Protein AF-A0A936EFZ5-F1 (afdb_monomer)

Nearest PDB structures (foldseek):
  6g26-assembly1_F  TM=8.866E-01  e=1.825E-02  Burkholderia pseudomallei K96243
  2g7j-assembly1_A  TM=8.664E-01  e=9.260E-01  Salmonella enterica subsp. enterica serovar Typhimurium str. LT2
  3hty-assembly4_D  TM=7.246E-01  e=2.593E+00  Bacteroides thetaiotaomicron VPI-5482
  1i2h-assembly1_A  TM=2.546E-01  e=7.263E+00  Rattus norvegicus

Sequence (157 aa):
MRLPRDIDGTEAVGVLQRLGFECLRQSGSHVILRREGTTVVVPMRRPIKPGTLRGLIDQAASLWRNSNGRADQAVPGLRSVDVQARVTTFRDKMTATNVIAQIKAMTARERRKVFHYVTTEAARHDDELDRKALAEARRDPRPPVCWEDAKARLGLK

Foldseek 3Di:
DDDDQFDFLVNLVVVVVVLVWDFDDDDPQWTWTDDPHQIDIGGGDTPDGVVNVVVRVVSSVVVVVVCVPPPPDDPPDDDDDCPVVVVVVVVVCPDPVNVVVVLVVDDPVVNVVVVVVVVVVVVVVVVVVVVVVVVVVVVDPDDDDDPVVVCVVVVHD

Radius of gyration: 23.77 Å; Cα contacts (8 Å, |Δi|>4): 97; chains: 1; bounding box: 41×42×73 Å

Solvent-accessible surface area (backbone atoms only — not comparable to full-atom values): 9462 Å² total; per-residue (Å²): 136,91,70,75,62,79,48,31,24,68,54,54,49,54,52,42,42,76,73,61,30,44,78,76,50,71,60,87,58,31,38,36,29,38,40,98,91,47,74,49,78,44,53,60,41,80,54,39,54,52,73,58,52,49,51,54,50,53,58,58,48,49,54,64,69,74,46,83,82,61,93,79,72,75,78,88,81,78,72,93,78,60,57,75,72,49,60,49,55,63,60,55,66,67,31,71,66,50,52,50,52,50,52,67,72,43,55,76,70,57,38,50,51,53,52,51,49,53,56,52,51,51,53,52,49,51,54,49,51,53,51,50,51,51,58,48,59,72,65,51,86,69,76,88,73,57,67,70,61,52,29,63,76,70,71,55,130

Secondary structure (DSSP, 8-state):
----S---HHHHHHHHHHTT-EEEEEETTEEEEEETTEEEEEE--SSPPHHHHHHHHHHHHHHHHHTTT-TT-PPTT--TTSHHHHHHHHHHTT-HHHHHHHHHHS-HHHHHHHHHHHHHHHHHHHHHHHHHHHHHHTT--SPPPPHHHHHHHHT--

Mean predicted aligned error: 17.76 Å

Structure (mmCIF, N/CA/C/O backbone):
data_AF-A0A936EFZ5-F1
#
_entry.id   AF-A0A936EFZ5-F1
#
loop_
_atom_site.group_PDB
_atom_site.id
_atom_site.type_symbol
_atom_site.label_atom_id
_atom_site.label_alt_id
_atom_site.lab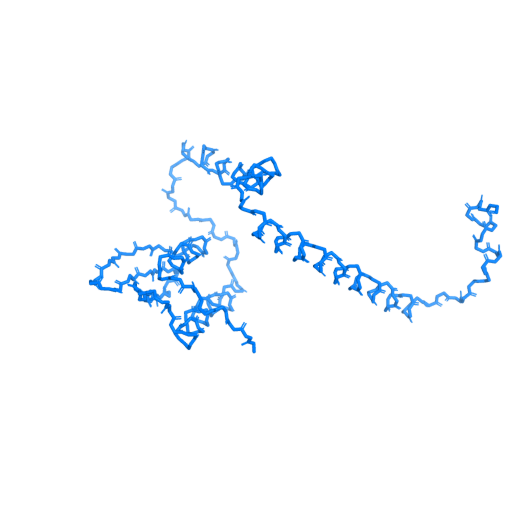el_comp_id
_atom_site.label_asym_id
_atom_site.label_entity_id
_atom_site.label_seq_id
_atom_site.pdbx_PDB_ins_code
_atom_site.Cartn_x
_atom_site.Cartn_y
_atom_site.Cartn_z
_atom_site.occupancy
_atom_site.B_iso_or_equiv
_atom_site.auth_seq_id
_atom_site.auth_comp_id
_atom_site.auth_asym_id
_atom_site.auth_atom_id
_atom_site.pdbx_PDB_model_num
ATOM 1 N N . MET A 1 1 ? 12.918 6.503 0.457 1.00 53.56 1 MET A N 1
ATOM 2 C CA . MET A 1 1 ? 11.490 6.240 0.158 1.00 53.56 1 MET A CA 1
ATOM 3 C C . MET A 1 1 ? 10.654 7.353 0.784 1.00 53.56 1 MET A C 1
ATOM 5 O O . MET A 1 1 ? 10.824 7.612 1.970 1.00 53.56 1 MET A O 1
ATOM 9 N N . ARG A 1 2 ? 9.837 8.074 0.008 1.00 66.31 2 ARG A N 1
ATOM 10 C CA . ARG A 1 2 ? 9.026 9.199 0.510 1.00 66.31 2 ARG A CA 1
ATOM 11 C C . ARG A 1 2 ? 7.698 8.645 1.035 1.00 66.31 2 ARG A C 1
ATOM 13 O O . ARG A 1 2 ? 6.952 8.063 0.261 1.00 66.31 2 ARG A O 1
ATOM 20 N N . LEU A 1 3 ? 7.444 8.770 2.338 1.00 76.88 3 LEU A N 1
ATOM 21 C CA . LEU A 1 3 ? 6.203 8.297 2.961 1.00 76.88 3 LEU A CA 1
ATOM 22 C C . LEU A 1 3 ? 5.099 9.367 2.888 1.00 76.88 3 LEU A C 1
ATOM 24 O O . LEU A 1 3 ? 5.424 10.559 2.975 1.00 76.88 3 LEU A O 1
ATOM 28 N N . PRO A 1 4 ? 3.822 8.960 2.761 1.00 78.56 4 PRO A N 1
ATOM 29 C CA . PRO A 1 4 ? 2.687 9.867 2.905 1.00 78.56 4 PRO A CA 1
ATOM 30 C C . PRO A 1 4 ? 2.691 10.496 4.308 1.00 78.56 4 PRO A C 1
ATOM 32 O O . PRO A 1 4 ? 3.110 9.871 5.286 1.00 78.56 4 PRO A O 1
ATOM 35 N N . ARG A 1 5 ? 2.319 11.778 4.388 1.00 76.12 5 ARG A N 1
ATOM 36 C CA . ARG A 1 5 ? 2.417 12.603 5.616 1.00 76.12 5 ARG A CA 1
ATOM 37 C C . ARG A 1 5 ? 1.055 12.951 6.209 1.00 76.12 5 ARG A C 1
ATOM 39 O O . ARG A 1 5 ? 0.991 13.620 7.231 1.00 76.12 5 ARG A O 1
ATOM 46 N N . ASP A 1 6 ? 0.009 12.520 5.534 1.00 80.56 6 ASP A N 1
ATOM 47 C CA . ASP A 1 6 ? -1.403 12.800 5.746 1.00 80.56 6 ASP A CA 1
ATOM 48 C C . ASP A 1 6 ? -2.156 11.582 6.296 1.00 80.56 6 ASP A C 1
ATOM 50 O O . ASP A 1 6 ? -3.373 11.617 6.383 1.00 80.56 6 ASP A O 1
ATOM 54 N N . ILE A 1 7 ? -1.435 10.528 6.698 1.00 82.75 7 ILE A N 1
ATOM 55 C CA . ILE A 1 7 ? -2.043 9.317 7.249 1.00 82.75 7 ILE A CA 1
ATOM 56 C C . ILE A 1 7 ? -2.463 9.531 8.698 1.00 82.75 7 ILE A C 1
ATOM 58 O O . ILE A 1 7 ? -1.646 9.868 9.569 1.00 82.75 7 ILE A O 1
ATOM 62 N N . ASP A 1 8 ? -3.726 9.231 8.957 1.00 86.31 8 ASP A N 1
ATOM 63 C CA . ASP A 1 8 ? -4.319 9.265 10.284 1.00 86.31 8 ASP A CA 1
ATOM 64 C C . ASP A 1 8 ? -4.172 7.928 11.019 1.00 86.31 8 ASP A C 1
ATOM 66 O O . ASP A 1 8 ? -4.093 6.854 10.420 1.00 86.31 8 ASP A O 1
ATOM 70 N N . GLY A 1 9 ? -4.207 7.961 12.355 1.00 80.12 9 GLY A N 1
ATOM 71 C CA . GLY A 1 9 ? -4.185 6.733 13.159 1.00 80.12 9 GLY A CA 1
ATOM 72 C C . GLY A 1 9 ? -5.318 5.757 12.849 1.00 80.12 9 GLY A C 1
ATOM 73 O O . GLY A 1 9 ? -5.089 4.550 12.807 1.00 80.12 9 GLY A O 1
ATOM 74 N N . THR A 1 10 ? -6.515 6.262 12.556 1.00 82.81 10 THR A N 1
ATOM 75 C CA . THR A 1 10 ? -7.656 5.427 12.162 1.00 82.81 10 THR A CA 1
ATOM 76 C C . THR A 1 10 ? -7.453 4.765 10.801 1.00 82.81 10 THR A C 1
ATOM 78 O O . THR A 1 10 ? -7.800 3.596 10.635 1.00 82.81 10 THR A O 1
ATOM 81 N N . GLU A 1 11 ? -6.830 5.462 9.850 1.00 84.81 11 GLU A N 1
ATOM 82 C CA . GLU A 1 11 ? -6.472 4.887 8.551 1.00 84.81 11 GLU A CA 1
ATOM 83 C C . GLU A 1 11 ? -5.396 3.811 8.702 1.00 84.81 11 GLU A C 1
ATOM 85 O O . GLU A 1 11 ? -5.533 2.719 8.150 1.00 84.81 11 GLU A O 1
ATOM 90 N N . ALA A 1 12 ? -4.368 4.073 9.514 1.00 85.38 12 ALA A N 1
ATOM 91 C CA . ALA A 1 12 ? -3.317 3.103 9.804 1.00 85.38 12 ALA A CA 1
ATOM 92 C C . ALA A 1 12 ? -3.874 1.822 10.455 1.00 85.38 12 ALA A C 1
ATOM 94 O O . ALA A 1 12 ? -3.506 0.720 10.046 1.00 85.38 12 ALA A O 1
ATOM 95 N N . VAL A 1 13 ? -4.804 1.945 11.411 1.00 85.12 13 VAL A N 1
ATOM 96 C CA . VAL A 1 13 ? -5.519 0.799 12.009 1.00 85.12 13 VAL A CA 1
ATOM 97 C C . VAL A 1 13 ? -6.309 0.033 10.956 1.00 85.12 13 VAL A C 1
ATOM 99 O O . VAL A 1 13 ? -6.179 -1.185 10.878 1.00 85.12 13 VAL A O 1
ATOM 102 N N . GLY A 1 14 ? -7.086 0.727 10.121 1.00 82.38 14 GLY A N 1
ATOM 103 C CA . GLY A 1 14 ? -7.894 0.082 9.086 1.00 82.38 14 GLY A CA 1
ATOM 104 C C . GLY A 1 14 ? -7.050 -0.695 8.073 1.00 82.38 14 GLY A C 1
ATOM 105 O O . GLY A 1 14 ? -7.427 -1.793 7.664 1.00 82.38 14 GLY A O 1
ATOM 106 N N . VAL A 1 15 ? -5.881 -0.171 7.696 1.00 84.88 15 VAL A N 1
ATOM 107 C CA . VAL A 1 15 ? -4.933 -0.883 6.826 1.00 84.88 15 VAL A CA 1
ATOM 108 C C . VAL A 1 15 ? -4.341 -2.101 7.535 1.00 84.88 15 VAL A C 1
ATOM 110 O O . VAL A 1 15 ? -4.318 -3.182 6.952 1.00 84.88 15 VAL A O 1
ATOM 113 N N . LEU A 1 16 ? -3.912 -1.971 8.793 1.00 83.94 16 LEU A N 1
ATOM 114 C CA . LEU A 1 16 ? -3.364 -3.097 9.557 1.00 83.94 16 LEU A CA 1
ATOM 115 C C . LEU A 1 16 ? -4.404 -4.205 9.776 1.00 83.94 16 LEU A C 1
ATOM 117 O O . LEU A 1 16 ? -4.082 -5.380 9.622 1.00 83.94 16 LEU A O 1
ATOM 121 N N . GLN A 1 17 ? -5.665 -3.858 10.027 1.00 83.25 17 GLN A N 1
ATOM 122 C CA . GLN A 1 17 ? -6.753 -4.835 10.109 1.00 83.25 17 GLN A CA 1
ATOM 123 C C . GLN A 1 17 ? -6.954 -5.600 8.796 1.00 83.25 17 GLN A C 1
ATOM 125 O O . GLN A 1 17 ? -7.109 -6.819 8.813 1.00 83.25 17 GLN A O 1
ATOM 130 N N . ARG A 1 18 ? -6.872 -4.921 7.642 1.00 77.50 18 ARG A N 1
ATOM 131 C CA . ARG A 1 18 ? -6.914 -5.581 6.319 1.00 77.50 18 ARG A CA 1
ATOM 132 C C . ARG A 1 18 ? -5.722 -6.506 6.081 1.00 77.50 18 ARG A C 1
ATOM 134 O O . ARG A 1 18 ? -5.846 -7.476 5.345 1.00 77.50 18 ARG A O 1
ATOM 141 N N . LEU A 1 19 ? -4.585 -6.221 6.713 1.00 78.44 19 LEU A N 1
ATOM 142 C CA . LEU A 1 19 ? -3.401 -7.080 6.713 1.00 78.44 19 LEU A CA 1
ATOM 143 C C . LEU A 1 19 ? -3.495 -8.229 7.734 1.00 78.44 19 LEU A C 1
ATOM 145 O O . LEU A 1 19 ? -2.503 -8.925 7.937 1.00 78.44 19 LEU A O 1
ATOM 149 N N . GLY A 1 20 ? -4.645 -8.439 8.383 1.00 81.25 20 GLY A N 1
ATOM 150 C CA . GLY A 1 20 ? -4.872 -9.542 9.321 1.00 81.25 20 GLY A CA 1
ATOM 151 C C . GLY A 1 20 ? -4.449 -9.256 10.762 1.00 81.25 20 GLY A C 1
ATOM 152 O O . GLY A 1 20 ? -4.277 -10.192 11.535 1.00 81.25 20 GLY A O 1
ATOM 153 N N . PHE A 1 21 ? -4.236 -7.990 11.135 1.00 84.88 21 PHE A N 1
ATOM 154 C CA . PHE A 1 21 ? -4.030 -7.622 12.536 1.00 84.88 21 PHE A CA 1
ATOM 155 C C . PHE A 1 21 ? -5.364 -7.457 13.268 1.00 84.88 21 PHE A C 1
ATOM 157 O O . PHE A 1 21 ? -6.238 -6.705 12.845 1.00 84.88 21 PHE A O 1
ATOM 164 N N . GLU A 1 22 ? -5.502 -8.101 14.420 1.00 86.31 22 GLU A N 1
ATOM 165 C CA . GLU A 1 22 ? -6.682 -7.993 15.272 1.00 86.31 22 GLU A CA 1
ATOM 166 C C . GLU A 1 22 ? -6.497 -6.879 16.303 1.00 86.31 22 GLU A C 1
ATOM 168 O O . GLU A 1 22 ? -5.471 -6.812 16.983 1.00 86.31 22 GLU A O 1
ATOM 173 N N . CYS A 1 23 ? -7.489 -5.995 16.442 1.00 86.56 23 CYS A N 1
ATOM 174 C CA . CYS A 1 23 ? -7.489 -4.985 17.499 1.00 86.56 23 CYS A CA 1
ATOM 175 C C . CYS A 1 23 ? -7.774 -5.649 18.846 1.00 86.56 23 CYS A C 1
ATOM 177 O O . CYS A 1 23 ? -8.874 -6.144 19.067 1.00 86.56 23 CYS A O 1
ATOM 179 N N . LEU A 1 24 ? -6.804 -5.608 19.758 1.00 87.19 24 LEU A N 1
ATOM 180 C CA . LEU A 1 24 ? -6.956 -6.179 21.094 1.00 87.19 24 LEU A CA 1
ATOM 181 C C . LEU A 1 24 ? -7.649 -5.206 22.043 1.00 87.19 24 LEU A C 1
ATOM 183 O O . LEU A 1 24 ? -8.609 -5.553 22.722 1.00 87.19 24 LEU A O 1
ATOM 187 N N . ARG A 1 25 ? -7.115 -3.985 22.130 1.00 81.25 25 ARG A N 1
ATOM 188 C CA . ARG A 1 25 ? -7.633 -2.934 23.006 1.00 81.25 25 ARG A CA 1
ATOM 189 C C . ARG A 1 25 ? -7.109 -1.572 22.594 1.00 81.25 25 ARG A C 1
ATOM 191 O O . ARG A 1 25 ? -6.026 -1.452 22.019 1.00 81.25 25 ARG A O 1
ATOM 198 N N . GLN A 1 26 ? -7.847 -0.545 22.980 1.00 85.50 26 GLN A N 1
ATOM 199 C CA . GLN A 1 26 ? -7.389 0.832 22.944 1.00 85.50 26 GLN A CA 1
ATOM 200 C C . GLN A 1 26 ? -7.099 1.296 24.371 1.00 85.50 26 GLN A C 1
ATOM 202 O O . GLN A 1 26 ? -7.917 1.101 25.265 1.00 85.50 26 GLN A O 1
ATOM 207 N N . SER A 1 27 ? -5.932 1.901 24.581 1.00 77.19 27 SER A N 1
ATOM 208 C CA . SER A 1 27 ? -5.583 2.575 25.831 1.00 77.19 27 SER A CA 1
ATOM 209 C C . SER A 1 27 ? -5.267 4.034 25.520 1.00 77.19 27 SER A C 1
ATOM 211 O O . SER A 1 27 ? -4.254 4.346 24.887 1.00 77.19 27 SER A O 1
ATOM 213 N N . GLY A 1 28 ? -6.181 4.930 25.896 1.00 79.25 28 GLY A N 1
ATOM 214 C CA . GLY A 1 28 ? -6.100 6.350 25.559 1.00 79.25 28 GLY A CA 1
ATOM 215 C C . GLY A 1 28 ? -5.989 6.583 24.048 1.00 79.25 28 GLY A C 1
ATOM 216 O O . GLY A 1 28 ? -6.780 6.071 23.254 1.00 79.25 28 GLY A O 1
ATOM 217 N N . SER A 1 29 ? -4.978 7.346 23.635 1.00 81.94 29 SER A N 1
ATOM 218 C CA . SER A 1 29 ? -4.703 7.659 22.229 1.00 81.94 29 SER A CA 1
ATOM 219 C C . SER A 1 29 ? -3.885 6.586 21.500 1.00 81.94 29 SER A C 1
ATOM 221 O O . SER A 1 29 ? -3.298 6.889 20.468 1.00 81.94 29 SER A O 1
ATOM 223 N N . HIS A 1 30 ? -3.812 5.346 21.994 1.00 83.94 30 HIS A N 1
ATOM 224 C CA . HIS A 1 30 ? -3.076 4.261 21.336 1.00 83.94 30 HIS A CA 1
ATOM 225 C C . HIS A 1 30 ? -3.939 3.007 21.183 1.00 83.94 30 HIS A C 1
ATOM 227 O O . HIS A 1 30 ? -4.550 2.542 22.145 1.00 83.94 30 HIS A O 1
ATOM 233 N N . VAL A 1 31 ? -3.956 2.432 19.980 1.00 86.94 31 VAL A N 1
ATOM 234 C CA . VAL A 1 31 ? -4.612 1.151 19.679 1.00 86.94 31 VAL A CA 1
ATOM 235 C C . VAL A 1 31 ? -3.553 0.068 19.564 1.00 86.94 31 VAL A C 1
ATOM 237 O O . VAL A 1 31 ? -2.565 0.231 18.851 1.00 86.94 31 VAL A O 1
ATOM 240 N N . ILE A 1 32 ? -3.765 -1.040 20.264 1.00 85.19 32 ILE A N 1
ATOM 241 C CA . ILE A 1 32 ? -2.896 -2.212 20.216 1.00 85.19 32 ILE A CA 1
ATOM 242 C C . ILE A 1 32 ? -3.524 -3.224 19.264 1.00 85.19 32 ILE A C 1
ATOM 244 O O . ILE A 1 32 ? -4.648 -3.677 19.500 1.00 85.19 32 ILE A O 1
ATOM 248 N N . LEU A 1 33 ? -2.787 -3.598 18.221 1.00 87.31 33 LEU A N 1
ATOM 249 C CA . LEU A 1 33 ? -3.161 -4.668 17.308 1.00 87.31 33 LEU A CA 1
ATOM 250 C C . LEU A 1 33 ? -2.167 -5.823 17.383 1.00 87.31 33 LEU A C 1
ATOM 252 O O . LEU A 1 33 ? -0.981 -5.610 17.638 1.00 87.31 33 LEU A O 1
ATOM 256 N N . ARG A 1 34 ? -2.630 -7.046 17.134 1.00 86.75 34 ARG A N 1
ATOM 257 C CA . ARG A 1 34 ? -1.795 -8.248 17.167 1.00 86.75 34 ARG A CA 1
ATOM 258 C C . ARG A 1 34 ? -2.059 -9.146 15.967 1.00 86.75 34 ARG A C 1
ATOM 260 O O . ARG A 1 34 ? -3.197 -9.299 15.546 1.00 86.75 34 ARG A O 1
ATOM 267 N N . ARG A 1 35 ? -0.998 -9.763 15.450 1.00 83.81 35 ARG A N 1
ATOM 268 C CA . ARG A 1 35 ? -1.055 -10.827 14.442 1.00 83.81 35 ARG A CA 1
ATOM 269 C C . ARG A 1 35 ? 0.074 -11.821 14.682 1.00 83.81 35 ARG A C 1
ATOM 271 O O . ARG A 1 35 ? 1.219 -11.398 14.784 1.00 83.81 35 ARG A O 1
ATOM 278 N N . GLU A 1 36 ? -0.245 -13.112 14.793 1.00 79.81 36 GLU A N 1
ATOM 279 C CA . GLU A 1 36 ? 0.734 -14.223 14.831 1.00 79.81 36 GLU A CA 1
ATOM 280 C C . GLU A 1 36 ? 1.958 -13.962 15.743 1.00 79.81 36 GLU A C 1
ATOM 282 O O . GLU A 1 36 ? 3.107 -14.179 15.378 1.00 79.81 36 GLU A O 1
ATOM 287 N N . GLY A 1 37 ? 1.716 -13.429 16.947 1.00 79.62 37 GLY A N 1
ATOM 288 C CA . GLY A 1 37 ? 2.768 -13.135 17.935 1.00 79.62 37 GLY A CA 1
ATOM 289 C C . GLY A 1 37 ? 3.447 -11.765 17.799 1.00 79.62 37 GLY A C 1
ATOM 290 O O . GLY A 1 37 ? 4.127 -11.339 18.727 1.00 79.62 37 GLY A O 1
ATOM 291 N N . THR A 1 38 ? 3.200 -11.022 16.720 1.00 81.38 38 THR A N 1
ATOM 292 C CA . THR A 1 38 ? 3.640 -9.629 16.564 1.00 81.38 38 THR A CA 1
ATOM 293 C C . THR A 1 38 ? 2.576 -8.679 17.097 1.00 81.38 38 THR A C 1
ATOM 295 O O . THR A 1 38 ? 1.405 -8.783 16.735 1.00 81.38 38 THR A O 1
ATOM 298 N N . THR A 1 39 ? 2.980 -7.734 17.946 1.00 87.81 39 THR A N 1
ATOM 299 C CA . THR A 1 39 ? 2.100 -6.690 18.485 1.00 87.81 39 THR A CA 1
ATOM 300 C C . THR A 1 39 ? 2.553 -5.332 17.970 1.00 87.81 39 THR A C 1
ATOM 302 O O . THR A 1 39 ? 3.730 -4.991 18.068 1.00 87.81 39 THR A O 1
ATOM 305 N N . VAL A 1 40 ? 1.618 -4.559 17.429 1.00 88.56 40 VAL A N 1
ATOM 306 C CA . VAL A 1 40 ? 1.848 -3.231 16.859 1.00 88.56 40 VAL A CA 1
ATOM 307 C C . VAL A 1 40 ? 0.983 -2.228 17.607 1.00 88.56 40 VAL A C 1
ATOM 309 O O . VAL A 1 40 ? -0.197 -2.471 17.856 1.00 88.56 40 VAL A O 1
ATOM 312 N N . VAL A 1 41 ? 1.568 -1.090 17.974 1.00 88.88 41 VAL A N 1
ATOM 313 C CA . VAL A 1 41 ? 0.874 -0.026 18.707 1.00 88.88 41 VAL A CA 1
ATOM 314 C C . VAL A 1 41 ? 0.729 1.190 17.806 1.00 88.88 41 VAL A C 1
ATOM 316 O O . VAL A 1 41 ? 1.718 1.818 17.436 1.00 88.88 41 VAL A O 1
ATOM 319 N N . VAL A 1 42 ? -0.508 1.542 17.469 1.00 87.69 42 VAL A N 1
ATOM 320 C CA . VAL A 1 42 ? -0.821 2.647 16.559 1.00 87.69 42 VAL A CA 1
ATOM 321 C C . VAL A 1 42 ? -1.312 3.859 17.354 1.00 87.69 42 VAL A C 1
ATOM 323 O O . VAL A 1 42 ? -2.319 3.755 18.055 1.00 87.69 42 VAL A O 1
ATOM 326 N N . PRO A 1 43 ? -0.656 5.028 17.244 1.00 86.62 43 PRO A N 1
ATOM 327 C CA . PRO A 1 43 ? -1.143 6.254 17.863 1.00 86.62 43 PRO A CA 1
ATOM 328 C C . PRO A 1 43 ? -2.326 6.849 17.083 1.00 86.62 43 PRO A C 1
ATOM 330 O O . PRO A 1 43 ? -2.238 7.113 15.886 1.00 86.62 43 PRO A O 1
ATOM 333 N N . MET A 1 44 ? -3.421 7.126 17.784 1.00 85.06 44 MET A N 1
ATOM 334 C CA . MET A 1 44 ? -4.655 7.758 17.310 1.00 85.06 44 MET A CA 1
ATOM 335 C C . MET A 1 44 ? -4.507 9.284 17.267 1.00 85.06 44 MET A C 1
ATOM 337 O O . MET A 1 44 ? -5.182 10.011 17.990 1.00 85.06 44 MET A O 1
ATOM 341 N N . ARG A 1 45 ? -3.586 9.779 16.433 1.00 80.81 45 ARG A N 1
ATOM 342 C CA . ARG A 1 45 ? -3.419 11.215 16.152 1.00 80.81 45 ARG A CA 1
ATOM 343 C C . ARG A 1 45 ? -3.432 11.488 14.653 1.00 80.81 45 ARG A C 1
ATOM 345 O O . ARG A 1 45 ? -3.149 10.592 13.858 1.00 80.81 45 ARG A O 1
ATOM 352 N N . ARG A 1 46 ? -3.726 12.735 14.297 1.00 82.00 46 ARG A N 1
ATOM 353 C CA . ARG A 1 46 ? -3.796 13.222 12.919 1.00 82.00 46 ARG A CA 1
ATOM 354 C C . ARG A 1 46 ? -2.859 14.420 12.744 1.00 82.00 46 ARG A C 1
ATOM 356 O O . ARG A 1 46 ? -3.064 15.411 13.446 1.00 82.00 46 ARG A O 1
ATOM 363 N N . PRO A 1 47 ? -1.841 14.365 11.870 1.00 78.75 47 PRO A N 1
ATOM 364 C CA . PRO A 1 47 ? -1.312 13.191 11.166 1.00 78.75 47 PRO A CA 1
ATOM 365 C C . PRO A 1 47 ? -0.295 12.386 12.002 1.00 78.75 47 PRO A C 1
ATOM 367 O O . PRO A 1 47 ? 0.358 12.892 12.928 1.00 78.75 47 PRO A O 1
ATOM 370 N N . ILE A 1 48 ? -0.095 11.115 11.648 1.00 85.19 48 ILE A N 1
ATOM 371 C CA . ILE A 1 48 ? 1.023 10.320 12.162 1.00 85.19 48 ILE A CA 1
ATOM 372 C C . ILE A 1 48 ? 2.332 10.864 11.577 1.00 85.19 48 ILE A C 1
ATOM 374 O O . ILE A 1 48 ? 2.491 11.043 10.371 1.00 85.19 48 ILE A O 1
ATOM 378 N N . LYS A 1 49 ? 3.321 11.095 12.450 1.00 83.56 49 LYS A N 1
ATOM 379 C CA . LYS A 1 49 ? 4.663 11.519 12.028 1.00 83.56 49 LYS A CA 1
ATOM 380 C C . LYS A 1 49 ? 5.260 10.466 11.075 1.00 83.56 49 LYS A C 1
ATOM 382 O O . LYS A 1 49 ? 5.232 9.285 11.424 1.00 83.56 49 LYS A O 1
ATOM 387 N N . PRO A 1 50 ? 5.899 10.855 9.957 1.00 83.25 50 PRO A N 1
ATOM 388 C CA . PRO A 1 50 ? 6.431 9.904 8.975 1.00 83.25 50 PRO A CA 1
ATOM 389 C C . PRO A 1 50 ? 7.395 8.864 9.560 1.00 83.25 50 PRO A C 1
ATOM 391 O O . PRO A 1 50 ? 7.376 7.713 9.142 1.00 83.25 50 PRO A O 1
ATOM 394 N N . GLY A 1 51 ? 8.200 9.239 10.562 1.00 82.69 51 GLY A N 1
ATOM 395 C CA . GLY A 1 51 ? 9.086 8.299 11.261 1.00 82.69 51 GLY A CA 1
ATOM 396 C C . GLY A 1 51 ? 8.330 7.224 12.049 1.00 82.69 51 GLY A C 1
ATOM 397 O O . GLY A 1 51 ? 8.731 6.066 12.058 1.00 82.69 51 GLY A O 1
ATOM 398 N N . THR A 1 52 ? 7.188 7.572 12.646 1.00 83.31 52 THR A N 1
ATOM 399 C CA . THR A 1 52 ? 6.311 6.601 13.315 1.00 83.31 52 THR A CA 1
ATOM 400 C C . THR A 1 52 ? 5.625 5.698 12.295 1.00 83.31 52 THR A C 1
ATOM 402 O O . THR A 1 52 ? 5.576 4.489 12.489 1.00 83.31 52 THR A O 1
ATOM 405 N N . LEU A 1 53 ? 5.151 6.266 11.182 1.00 86.12 53 LEU A N 1
ATOM 406 C CA . LEU A 1 53 ? 4.550 5.488 10.101 1.00 86.12 53 LEU A CA 1
ATOM 407 C C . LEU A 1 53 ? 5.550 4.485 9.508 1.00 86.12 53 LEU A C 1
ATOM 409 O O . LEU A 1 53 ? 5.191 3.340 9.255 1.00 86.12 53 LEU A O 1
ATOM 413 N N . ARG A 1 54 ? 6.818 4.887 9.355 1.00 87.31 54 ARG A N 1
ATOM 414 C CA . ARG A 1 54 ? 7.901 3.992 8.934 1.00 87.31 54 ARG A CA 1
ATOM 415 C C . ARG A 1 54 ? 8.052 2.808 9.886 1.00 87.31 54 ARG A C 1
ATOM 417 O O . ARG A 1 54 ? 8.045 1.675 9.425 1.00 87.31 54 ARG A O 1
ATOM 424 N N . GLY A 1 55 ? 8.116 3.072 11.192 1.00 84.25 55 GLY A N 1
ATOM 425 C CA . GLY A 1 55 ? 8.227 2.023 12.207 1.00 84.25 55 GLY A CA 1
ATOM 426 C C . GLY A 1 55 ? 7.056 1.037 12.180 1.00 84.25 55 GLY A C 1
ATOM 427 O O . GLY A 1 55 ? 7.277 -0.167 12.251 1.00 84.25 55 GLY A O 1
ATOM 428 N N . LEU A 1 56 ? 5.825 1.529 11.997 1.00 85.62 56 LEU A N 1
ATOM 429 C CA . LEU A 1 56 ? 4.637 0.677 11.853 1.00 85.62 56 LEU A CA 1
ATOM 430 C C . LEU A 1 56 ? 4.727 -0.233 10.618 1.00 85.62 56 LEU A C 1
ATOM 432 O O . LEU A 1 56 ? 4.421 -1.421 10.701 1.00 85.62 56 LEU A O 1
ATOM 436 N N . ILE A 1 57 ? 5.172 0.314 9.483 1.00 85.75 57 ILE A N 1
ATOM 437 C CA . ILE A 1 57 ? 5.356 -0.448 8.241 1.00 85.75 57 ILE A CA 1
ATOM 438 C C . ILE A 1 57 ? 6.459 -1.493 8.408 1.00 85.75 57 ILE A C 1
ATOM 440 O O . ILE A 1 57 ? 6.26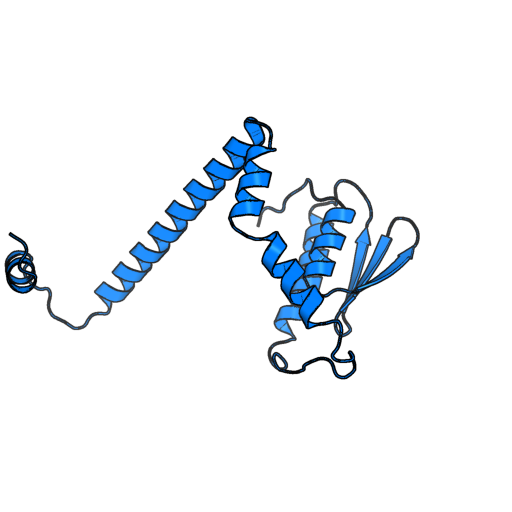7 -2.639 8.015 1.00 85.75 57 ILE A O 1
ATOM 444 N N . ASP A 1 58 ? 7.593 -1.131 9.009 1.00 84.62 58 ASP A N 1
ATOM 445 C CA . ASP A 1 58 ? 8.719 -2.048 9.195 1.00 84.62 58 ASP A CA 1
ATOM 446 C C . ASP A 1 58 ? 8.345 -3.207 10.142 1.00 84.62 58 ASP A C 1
ATOM 448 O O . ASP A 1 58 ? 8.686 -4.362 9.870 1.00 84.62 58 ASP A O 1
ATOM 452 N N . GLN A 1 59 ? 7.565 -2.932 11.196 1.00 80.94 59 GLN A N 1
ATOM 453 C CA . GLN A 1 59 ? 7.002 -3.957 12.085 1.00 80.94 59 GLN A CA 1
ATOM 454 C C . GLN A 1 59 ? 6.034 -4.892 11.348 1.00 80.94 59 GLN A C 1
ATOM 456 O O . GLN A 1 59 ? 6.141 -6.111 11.478 1.00 80.94 59 GLN A O 1
ATOM 461 N N . ALA A 1 60 ? 5.129 -4.345 10.532 1.00 80.19 60 ALA A N 1
ATOM 462 C CA . ALA A 1 60 ? 4.196 -5.145 9.740 1.00 80.19 60 ALA A CA 1
ATOM 463 C C . ALA A 1 60 ? 4.900 -5.965 8.640 1.00 80.19 60 ALA A C 1
ATOM 465 O O . ALA A 1 60 ? 4.526 -7.107 8.379 1.00 80.19 60 ALA A O 1
ATOM 466 N N . ALA A 1 61 ? 5.948 -5.421 8.018 1.00 77.94 61 ALA A N 1
ATOM 467 C CA . ALA A 1 61 ? 6.732 -6.096 6.985 1.00 77.94 61 ALA A CA 1
ATOM 468 C C . ALA A 1 61 ? 7.638 -7.204 7.548 1.00 77.94 61 ALA A C 1
ATOM 470 O O . ALA A 1 61 ? 7.910 -8.185 6.859 1.00 77.94 61 ALA A O 1
ATOM 471 N N . SER A 1 62 ? 8.093 -7.086 8.801 1.00 70.81 62 SER A N 1
ATOM 472 C CA . SER A 1 62 ? 8.828 -8.157 9.492 1.00 70.81 62 SER A CA 1
ATOM 473 C C . SER A 1 62 ? 8.025 -9.464 9.537 1.00 70.81 62 SER A C 1
ATOM 475 O O . SER A 1 62 ? 8.570 -10.544 9.314 1.00 70.81 62 SER A O 1
ATOM 477 N N . LEU A 1 63 ? 6.703 -9.361 9.703 1.00 66.56 63 LEU A N 1
ATOM 478 C CA . LEU A 1 63 ? 5.803 -10.512 9.699 1.00 66.56 63 LEU A CA 1
ATOM 479 C C . LEU A 1 63 ? 5.775 -11.234 8.340 1.00 66.56 63 LEU A C 1
ATOM 481 O O . LEU A 1 63 ? 5.725 -12.460 8.309 1.00 66.56 63 LEU A O 1
ATOM 485 N N . TRP A 1 64 ? 5.894 -10.508 7.223 1.00 56.66 64 TRP A N 1
ATOM 486 C CA . TRP A 1 64 ? 6.009 -11.104 5.882 1.00 56.66 64 TRP A CA 1
ATOM 487 C C . TRP A 1 64 ? 7.347 -11.816 5.652 1.00 56.66 64 TRP A C 1
ATOM 489 O O . TRP A 1 64 ? 7.390 -12.835 4.975 1.00 56.66 64 TRP A O 1
ATOM 499 N N . ARG A 1 65 ? 8.446 -11.328 6.242 1.00 54.19 65 ARG A N 1
ATOM 500 C CA . ARG A 1 65 ? 9.757 -11.997 6.135 1.00 54.19 65 ARG A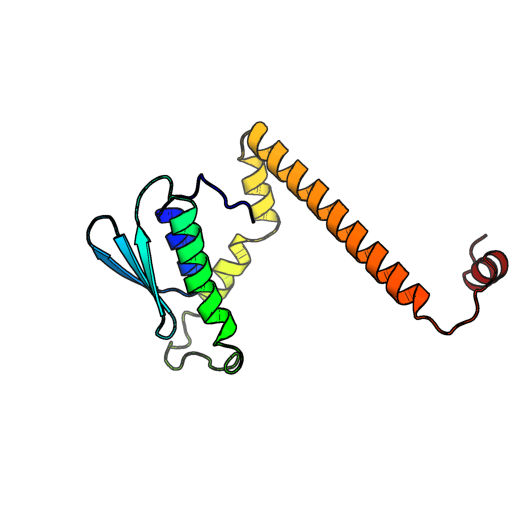 CA 1
ATOM 501 C C . ARG A 1 65 ? 9.821 -13.309 6.914 1.00 54.19 65 ARG A C 1
ATOM 503 O O . ARG A 1 65 ? 10.478 -14.244 6.469 1.00 54.19 65 ARG A O 1
ATOM 510 N N . ASN A 1 66 ? 9.122 -13.382 8.043 1.00 53.09 66 ASN A N 1
ATOM 511 C CA . ASN A 1 66 ? 9.171 -14.538 8.939 1.00 53.09 66 ASN A CA 1
ATOM 512 C C . ASN A 1 66 ? 8.097 -15.599 8.623 1.00 53.09 66 ASN A C 1
ATOM 514 O O . ASN A 1 66 ? 8.131 -16.683 9.196 1.00 53.09 66 ASN A O 1
ATOM 518 N N . SER A 1 67 ? 7.166 -15.314 7.704 1.00 49.88 67 SER A N 1
ATOM 519 C CA . SER A 1 67 ? 6.072 -16.215 7.296 1.00 49.88 67 SER A CA 1
ATOM 520 C C . SER A 1 67 ? 6.388 -17.079 6.065 1.00 49.88 67 SER A C 1
ATOM 522 O O . SER A 1 67 ? 5.524 -17.833 5.616 1.00 49.88 67 SER A O 1
ATOM 524 N N . ASN A 1 68 ? 7.641 -17.076 5.584 1.00 41.84 68 ASN A N 1
ATOM 525 C CA . ASN A 1 68 ? 8.158 -17.903 4.476 1.00 41.84 68 ASN A CA 1
ATOM 526 C C . ASN A 1 68 ? 8.178 -19.433 4.744 1.00 41.84 68 ASN A C 1
ATOM 528 O O . ASN A 1 68 ? 9.007 -20.158 4.204 1.00 41.84 68 ASN A O 1
ATOM 532 N N . GLY A 1 69 ? 7.253 -19.955 5.550 1.00 41.31 69 GLY A N 1
ATOM 533 C CA . GLY A 1 69 ? 7.106 -21.391 5.788 1.00 41.31 69 GLY A CA 1
ATOM 534 C C . GLY A 1 69 ? 5.713 -21.874 6.194 1.00 41.31 69 GLY A C 1
ATOM 535 O O . GLY A 1 69 ? 5.604 -23.036 6.574 1.00 41.31 69 GLY A O 1
ATOM 536 N N . ARG A 1 70 ? 4.652 -21.044 6.166 1.00 42.28 70 ARG A N 1
ATOM 537 C CA . ARG A 1 70 ? 3.287 -21.475 6.558 1.00 42.28 70 ARG A CA 1
ATOM 538 C C . ARG A 1 70 ? 2.155 -20.753 5.811 1.00 42.28 70 ARG A C 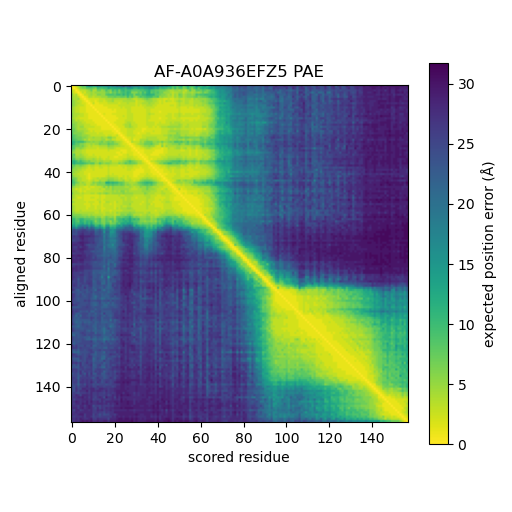1
ATOM 540 O O . ARG A 1 70 ? 1.220 -20.263 6.432 1.00 42.28 70 ARG A O 1
ATOM 547 N N . ALA A 1 71 ? 2.206 -20.724 4.480 1.00 39.50 71 ALA A N 1
ATOM 548 C CA . ALA A 1 71 ? 1.070 -20.258 3.672 1.00 39.50 71 ALA A CA 1
ATOM 549 C C . ALA A 1 71 ? -0.166 -21.197 3.731 1.00 39.50 71 ALA A C 1
ATOM 551 O O . ALA A 1 71 ? -1.242 -20.785 3.314 1.00 39.50 71 ALA A O 1
ATOM 552 N N . ASP A 1 72 ? -0.036 -22.404 4.306 1.00 36.75 72 ASP A N 1
ATOM 553 C CA . ASP A 1 72 ? -1.063 -23.465 4.271 1.00 36.75 72 ASP A CA 1
ATOM 554 C C . ASP A 1 72 ? -1.806 -23.752 5.592 1.00 36.75 72 ASP A C 1
ATOM 556 O O . ASP A 1 72 ? -2.606 -24.686 5.655 1.00 36.75 72 ASP A O 1
ATOM 560 N N . GLN A 1 73 ? -1.615 -22.982 6.670 1.00 41.44 73 GLN A N 1
ATOM 561 C CA . GLN A 1 73 ? -2.410 -23.212 7.888 1.00 41.44 73 GLN A CA 1
ATOM 562 C C . GLN A 1 73 ? -3.704 -22.397 7.875 1.00 41.44 73 GLN A C 1
ATOM 564 O O . GLN A 1 73 ? -3.790 -21.294 8.412 1.00 41.44 73 GLN A O 1
ATOM 569 N N . ALA A 1 74 ? -4.732 -23.000 7.275 1.00 36.22 74 ALA A N 1
ATOM 570 C CA . ALA A 1 74 ? -6.121 -22.708 7.589 1.00 36.22 74 ALA A CA 1
ATOM 571 C C . ALA A 1 74 ? -6.324 -22.726 9.116 1.00 36.22 74 ALA A C 1
ATOM 573 O O . ALA A 1 74 ? -5.949 -23.682 9.797 1.00 36.22 74 ALA A O 1
ATOM 574 N N . VAL A 1 75 ? -6.910 -21.652 9.644 1.00 43.94 75 VAL A N 1
ATOM 575 C CA . VAL A 1 75 ? -7.218 -21.478 11.069 1.00 43.94 75 VAL A CA 1
ATOM 576 C C . VAL A 1 75 ? -8.218 -22.566 11.504 1.00 43.94 75 VAL A C 1
ATOM 578 O O . VAL A 1 75 ? -9.346 -22.566 11.004 1.00 43.94 75 VAL A O 1
ATOM 581 N N . PRO A 1 76 ? -7.875 -23.494 12.420 1.00 30.05 76 PRO A N 1
ATOM 582 C CA . PRO A 1 76 ? -8.819 -24.506 12.880 1.00 30.05 76 PRO A CA 1
ATOM 583 C C . PRO A 1 76 ? -9.792 -23.874 13.884 1.00 30.05 76 PRO A C 1
ATOM 585 O O . PRO A 1 76 ? -9.365 -23.412 14.940 1.00 30.05 76 PRO A O 1
ATOM 588 N N . GLY A 1 77 ? -11.097 -23.860 13.578 1.00 32.75 77 GLY A N 1
ATOM 589 C CA . GLY A 1 77 ? -12.137 -23.597 14.588 1.00 32.75 77 GLY A CA 1
ATOM 590 C C . GLY A 1 77 ? -13.292 -22.655 14.231 1.00 32.75 77 GLY A C 1
ATOM 591 O O . GLY A 1 77 ? -14.188 -22.504 15.060 1.00 32.75 77 GLY A O 1
ATOM 592 N N . LEU A 1 78 ? -13.357 -22.050 13.039 1.00 36.56 78 LEU A N 1
ATOM 593 C CA . LEU A 1 78 ? -14.558 -21.297 12.639 1.00 36.56 78 LEU A CA 1
ATOM 594 C C . LEU A 1 78 ? -15.585 -22.222 11.971 1.00 36.56 78 LEU A C 1
ATOM 596 O O . LEU A 1 78 ? -15.343 -22.771 10.900 1.00 36.56 78 LEU A O 1
ATOM 600 N N . ARG A 1 79 ? -16.742 -22.390 12.623 1.00 31.50 79 ARG A N 1
ATOM 601 C CA . ARG A 1 79 ? -17.872 -23.193 12.133 1.00 31.50 79 ARG A CA 1
ATOM 602 C C . ARG A 1 79 ? -18.346 -22.726 10.746 1.00 31.50 79 ARG A C 1
ATOM 604 O O . ARG A 1 79 ? -18.554 -21.537 10.511 1.00 31.50 79 ARG A O 1
ATOM 611 N N . SER A 1 80 ? -18.571 -23.702 9.868 1.00 37.16 80 SER A N 1
ATOM 612 C CA . SER A 1 80 ? -18.845 -23.612 8.425 1.00 37.16 80 SER A CA 1
ATOM 613 C C . SER A 1 80 ? -20.174 -22.973 7.983 1.00 37.16 80 SER A C 1
ATOM 615 O O . SER A 1 80 ? -20.686 -23.358 6.937 1.00 37.16 80 SER A O 1
ATOM 617 N N . VAL A 1 81 ? -20.752 -22.007 8.708 1.00 39.66 81 VAL A N 1
ATOM 618 C CA . VAL A 1 81 ? -22.033 -21.391 8.278 1.00 39.66 81 VAL A CA 1
ATOM 619 C C . VAL A 1 81 ? -21.924 -19.904 7.910 1.00 39.66 81 VAL A C 1
ATOM 621 O O . VAL A 1 81 ? -22.713 -19.432 7.102 1.00 39.66 81 VAL A O 1
ATOM 624 N N . ASP A 1 82 ? -20.884 -19.181 8.338 1.00 39.75 82 ASP A N 1
ATOM 625 C CA . ASP A 1 82 ? -20.769 -17.730 8.065 1.00 39.75 82 ASP A CA 1
ATOM 626 C C . ASP A 1 82 ? -19.608 -17.322 7.139 1.00 39.75 82 ASP A C 1
ATOM 628 O O . ASP A 1 82 ? -19.425 -16.138 6.840 1.00 39.75 82 ASP A O 1
ATOM 632 N N . VAL A 1 83 ? -18.817 -18.281 6.645 1.00 40.25 83 VAL A N 1
ATOM 633 C CA . VAL A 1 83 ? -17.648 -17.990 5.793 1.00 40.25 83 VAL A CA 1
ATOM 634 C C . VAL A 1 83 ? -18.073 -17.695 4.348 1.00 40.25 83 VAL A C 1
ATOM 636 O O . VAL A 1 83 ? -17.601 -16.721 3.759 1.00 40.25 83 VAL A O 1
ATOM 639 N N . GLN A 1 84 ? -19.042 -18.433 3.794 1.00 33.00 84 GLN A N 1
ATOM 640 C CA . GLN A 1 84 ? -19.521 -18.205 2.422 1.00 33.00 84 GLN A CA 1
ATOM 641 C C . GLN A 1 84 ? -20.248 -16.857 2.242 1.00 33.00 84 GLN A C 1
ATOM 643 O O . GLN A 1 84 ? -20.148 -16.257 1.172 1.00 33.00 84 GLN A O 1
ATOM 648 N N . ALA A 1 85 ? -20.928 -16.350 3.278 1.00 37.47 85 ALA A N 1
ATOM 649 C CA . ALA A 1 85 ? -21.659 -15.078 3.223 1.00 37.47 85 ALA A CA 1
ATOM 650 C C . ALA A 1 85 ? -20.756 -13.841 3.398 1.00 37.47 85 ALA A C 1
ATOM 652 O O . ALA A 1 85 ? -21.147 -12.735 3.030 1.00 37.47 85 ALA A O 1
ATOM 653 N N . ARG A 1 86 ? -19.542 -14.009 3.948 1.00 34.66 86 ARG A N 1
ATOM 654 C CA . ARG A 1 86 ? -18.605 -12.906 4.240 1.00 34.66 86 ARG A CA 1
ATOM 655 C C . ARG A 1 86 ? -17.389 -12.857 3.320 1.00 34.66 86 ARG A C 1
ATOM 657 O O . ARG A 1 86 ? -16.851 -11.773 3.090 1.00 34.66 86 ARG A O 1
ATOM 664 N N . VAL A 1 87 ? -16.992 -13.987 2.731 1.00 36.41 87 VAL A N 1
ATOM 665 C CA . VAL A 1 87 ? -15.980 -14.021 1.658 1.00 36.41 87 VAL A CA 1
ATOM 666 C C . VAL A 1 87 ? -16.521 -13.371 0.375 1.00 36.41 87 VAL A C 1
ATOM 668 O O . VAL A 1 87 ? -15.773 -12.711 -0.347 1.00 36.41 87 VAL A O 1
ATOM 671 N N . THR A 1 88 ? -17.832 -13.451 0.132 1.00 35.75 88 THR A N 1
ATOM 672 C CA . THR A 1 88 ? -18.510 -12.738 -0.964 1.00 35.75 88 THR A CA 1
ATOM 673 C C . THR A 1 88 ? -18.511 -11.219 -0.761 1.00 35.75 88 THR A C 1
ATOM 675 O O . THR A 1 88 ? -18.213 -10.483 -1.698 1.00 35.75 88 THR A O 1
ATOM 678 N N . THR A 1 89 ? -18.696 -10.719 0.467 1.00 40.62 89 THR A N 1
ATOM 679 C CA . THR A 1 89 ? -18.818 -9.268 0.715 1.00 40.62 89 THR A CA 1
ATOM 680 C C . THR A 1 89 ? -17.518 -8.478 0.506 1.00 40.62 89 THR A C 1
ATOM 682 O O . THR A 1 89 ? -17.569 -7.286 0.202 1.00 40.62 89 THR A O 1
ATOM 685 N N . PHE A 1 90 ? -16.339 -9.092 0.676 1.00 37.22 90 PHE A N 1
ATOM 686 C CA . PHE A 1 90 ? -15.059 -8.399 0.456 1.00 37.22 90 PHE A CA 1
ATOM 687 C C . PHE A 1 90 ? -14.696 -8.321 -1.034 1.00 37.22 90 PHE A C 1
ATOM 689 O O . PHE A 1 90 ? -14.200 -7.293 -1.494 1.00 37.22 90 PHE A O 1
ATOM 696 N N . ARG A 1 91 ? -15.018 -9.370 -1.804 1.00 37.59 91 ARG A N 1
ATOM 697 C CA . ARG A 1 91 ? -14.843 -9.403 -3.264 1.00 37.59 91 ARG A CA 1
ATOM 698 C C . ARG A 1 91 ? -15.861 -8.506 -3.985 1.00 37.59 91 ARG A C 1
ATOM 700 O O . ARG A 1 91 ? -15.509 -7.896 -4.990 1.00 37.59 91 ARG A O 1
ATOM 707 N N . ASP A 1 92 ? -17.057 -8.326 -3.416 1.00 40.94 92 ASP A N 1
ATOM 708 C CA . ASP A 1 92 ? -18.088 -7.409 -3.931 1.00 40.94 92 ASP A CA 1
ATOM 709 C C . ASP A 1 92 ? -17.745 -5.919 -3.761 1.00 40.94 92 ASP A C 1
ATOM 711 O O . ASP A 1 92 ? -18.105 -5.088 -4.599 1.00 40.94 92 ASP A O 1
ATOM 715 N N . LYS A 1 93 ? -17.006 -5.543 -2.709 1.00 44.97 93 LYS A N 1
ATOM 716 C CA . LYS A 1 93 ? -16.664 -4.133 -2.431 1.00 44.97 93 LYS A CA 1
ATOM 717 C C . LYS A 1 93 ? -15.601 -3.540 -3.367 1.00 44.97 93 LYS A C 1
ATOM 719 O O . LYS A 1 93 ? -15.481 -2.320 -3.426 1.00 44.97 93 LYS A O 1
ATOM 724 N N . MET A 1 94 ? -14.887 -4.372 -4.126 1.00 46.53 94 MET A N 1
ATOM 725 C CA . MET A 1 94 ? -13.952 -3.967 -5.189 1.00 46.53 94 MET A CA 1
ATOM 726 C C . MET A 1 94 ? -14.404 -4.453 -6.574 1.00 46.53 94 MET A C 1
ATOM 728 O O . MET A 1 94 ? -13.591 -4.729 -7.452 1.00 46.53 94 MET A O 1
ATOM 732 N N . THR A 1 95 ? -15.710 -4.557 -6.809 1.00 72.12 95 THR A N 1
ATOM 733 C CA . THR A 1 95 ? -16.207 -4.678 -8.183 1.00 72.12 95 THR A CA 1
ATOM 734 C C . THR A 1 95 ? -15.890 -3.398 -8.958 1.00 72.12 95 THR A C 1
ATOM 736 O O . THR A 1 95 ? -15.953 -2.293 -8.408 1.00 72.12 95 THR A O 1
ATOM 739 N N . ALA A 1 96 ? -15.561 -3.528 -10.249 1.00 64.38 96 ALA A N 1
ATOM 740 C CA . ALA A 1 96 ? -15.284 -2.386 -11.129 1.00 64.38 96 ALA A CA 1
ATOM 741 C C . ALA A 1 96 ? -16.398 -1.325 -11.045 1.00 64.38 96 ALA A C 1
ATOM 743 O O . ALA A 1 96 ? -16.135 -0.126 -11.029 1.00 64.38 96 ALA A O 1
ATOM 744 N N . THR A 1 97 ? -17.641 -1.775 -10.874 1.00 67.38 97 THR A N 1
ATOM 745 C CA . THR A 1 97 ? -18.833 -0.948 -10.684 1.00 67.38 97 THR A CA 1
ATOM 746 C C . THR A 1 97 ? -18.769 -0.075 -9.427 1.00 67.38 97 THR A C 1
ATOM 748 O O . THR A 1 97 ? -19.067 1.117 -9.499 1.00 67.38 97 THR A O 1
ATOM 751 N N . ASN A 1 98 ? -18.331 -0.622 -8.289 1.00 70.25 98 ASN A N 1
ATOM 752 C CA . ASN A 1 98 ? -18.199 0.122 -7.033 1.00 70.25 98 ASN A CA 1
ATOM 753 C C . ASN A 1 98 ? -17.056 1.143 -7.085 1.00 70.25 98 ASN A C 1
ATOM 755 O O . ASN A 1 98 ? -17.205 2.261 -6.592 1.00 70.25 98 ASN A O 1
ATOM 759 N N . VAL A 1 99 ? -15.952 0.803 -7.756 1.00 71.31 99 VAL A N 1
ATOM 760 C CA . VAL A 1 99 ? -14.848 1.742 -8.013 1.00 71.31 99 VAL A CA 1
ATOM 761 C C . VAL A 1 99 ? -15.319 2.899 -8.901 1.00 71.31 99 VAL A C 1
ATOM 763 O O . VAL A 1 99 ? -15.071 4.064 -8.590 1.00 71.31 99 VAL A O 1
ATOM 766 N N . ILE A 1 100 ? -16.072 2.609 -9.967 1.00 79.44 100 ILE A N 1
ATOM 767 C CA . ILE A 1 100 ? -16.651 3.631 -10.852 1.00 79.44 100 ILE A CA 1
ATOM 768 C C . ILE A 1 100 ? -17.631 4.531 -10.088 1.00 79.44 100 ILE A C 1
ATOM 770 O O . ILE A 1 100 ? -17.600 5.753 -10.257 1.00 79.44 100 ILE A O 1
ATOM 774 N N . ALA A 1 101 ? -18.486 3.957 -9.238 1.00 71.69 101 ALA A N 1
ATOM 775 C CA . ALA A 1 101 ? -19.419 4.716 -8.409 1.00 71.69 101 ALA A CA 1
ATOM 776 C C . ALA A 1 101 ? -18.683 5.668 -7.449 1.00 71.69 101 ALA A C 1
ATOM 778 O O . ALA A 1 101 ? -19.047 6.840 -7.350 1.00 71.69 101 ALA A O 1
ATOM 779 N N . GLN A 1 102 ? -17.596 5.208 -6.820 1.00 75.94 102 GLN A N 1
ATOM 780 C CA . GLN A 1 102 ? -16.750 6.044 -5.965 1.00 75.94 102 GLN A CA 1
ATOM 781 C C . GLN A 1 102 ? -16.081 7.180 -6.749 1.00 75.94 102 GLN A C 1
ATOM 783 O O . GLN A 1 102 ? -16.164 8.329 -6.328 1.00 75.94 102 GLN A O 1
ATOM 788 N N . ILE A 1 103 ? -15.509 6.908 -7.928 1.00 84.62 103 ILE A N 1
ATOM 789 C CA . ILE A 1 103 ? -14.890 7.944 -8.779 1.00 84.62 103 ILE A CA 1
ATOM 790 C C . ILE A 1 103 ? -15.913 9.006 -9.211 1.00 84.62 103 ILE A C 1
ATOM 792 O O . ILE A 1 103 ? -15.588 10.195 -9.285 1.00 84.62 103 ILE A O 1
ATOM 796 N N . LYS A 1 104 ? -17.162 8.604 -9.484 1.00 79.56 104 LYS A N 1
ATOM 797 C CA . LYS A 1 104 ? -18.246 9.536 -9.830 1.00 79.56 104 LYS A CA 1
ATOM 798 C C . LYS A 1 104 ? -18.637 10.441 -8.659 1.00 79.56 104 LYS A C 1
ATOM 800 O O . LYS A 1 104 ? -18.926 11.612 -8.903 1.00 79.56 104 LYS A O 1
ATOM 805 N N . ALA A 1 105 ? -18.597 9.923 -7.430 1.00 83.00 105 ALA A N 1
ATOM 806 C CA . ALA A 1 105 ? -18.910 10.661 -6.206 1.00 83.00 105 ALA A CA 1
ATOM 807 C C . ALA A 1 105 ? -17.799 11.635 -5.753 1.00 83.00 105 ALA A C 1
ATOM 809 O O . ALA A 1 105 ? -18.046 12.494 -4.912 1.00 83.00 105 ALA A O 1
ATOM 810 N N . MET A 1 106 ? -16.586 11.536 -6.310 1.00 86.50 106 MET A N 1
ATOM 811 C CA . MET A 1 106 ? -15.449 12.398 -5.956 1.00 86.50 106 MET A CA 1
ATOM 812 C C . MET A 1 106 ? -15.549 13.803 -6.555 1.00 86.50 106 MET A C 1
ATOM 814 O O . MET A 1 106 ? -16.081 14.010 -7.654 1.00 86.50 106 MET A O 1
ATOM 818 N N . THR A 1 107 ? -14.918 14.775 -5.892 1.00 89.62 107 THR A N 1
ATOM 819 C CA . THR A 1 107 ? -14.779 16.126 -6.449 1.00 89.62 107 THR A CA 1
ATOM 820 C C . THR A 1 107 ? -13.944 16.104 -7.738 1.00 89.62 107 THR A C 1
ATOM 822 O O . THR A 1 107 ? -13.122 15.210 -7.970 1.00 89.62 107 THR A O 1
ATOM 825 N N . ALA A 1 108 ? -14.113 17.108 -8.608 1.00 78.44 108 ALA A N 1
ATOM 826 C CA . ALA A 1 108 ? -13.384 17.182 -9.882 1.00 78.44 108 ALA 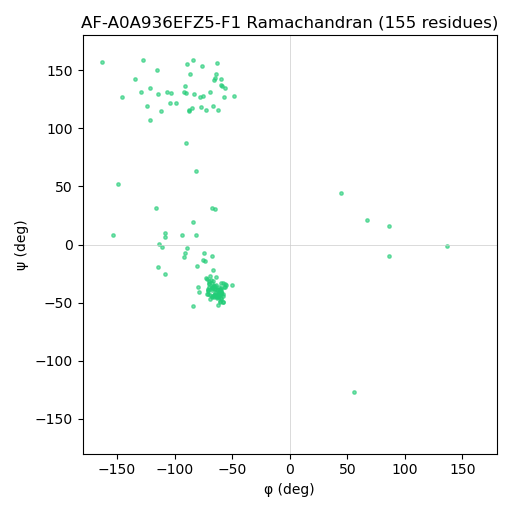A CA 1
ATOM 827 C C . ALA A 1 108 ? -11.853 17.144 -9.699 1.00 78.44 108 ALA A C 1
ATOM 829 O O . ALA A 1 108 ? -11.133 16.566 -10.515 1.00 78.44 108 ALA A O 1
ATOM 830 N N . ARG A 1 109 ? -11.348 17.723 -8.602 1.00 75.75 109 ARG A N 1
ATOM 831 C CA . ARG A 1 109 ? -9.916 17.750 -8.279 1.00 75.75 109 ARG A CA 1
ATOM 832 C C . ARG A 1 109 ? -9.384 16.369 -7.910 1.00 75.75 109 ARG A C 1
ATOM 834 O O . ARG A 1 109 ? -8.304 15.998 -8.360 1.00 75.75 109 ARG A O 1
ATOM 841 N N . GLU A 1 110 ? -10.117 15.619 -7.100 1.00 67.81 110 GLU A N 1
ATOM 842 C CA . GLU A 1 110 ? -9.698 14.288 -6.655 1.00 67.81 110 GLU A CA 1
ATOM 843 C C . GLU A 1 110 ? -9.777 13.280 -7.803 1.00 67.81 110 GLU A C 1
ATOM 845 O O . GLU A 1 110 ? -8.844 12.510 -8.015 1.00 67.81 110 GLU A O 1
ATOM 850 N N . ARG A 1 111 ? -10.822 13.372 -8.629 1.00 86.94 111 ARG A N 1
ATOM 851 C CA . ARG A 1 111 ? -10.969 12.568 -9.846 1.00 86.94 111 ARG A CA 1
ATOM 852 C C . ARG A 1 111 ? -9.807 12.761 -10.824 1.00 86.94 111 ARG A C 1
ATOM 854 O O . ARG A 1 111 ? -9.281 11.781 -11.340 1.00 86.94 111 ARG A O 1
ATOM 861 N N . ARG A 1 112 ? -9.346 14.002 -11.031 1.00 77.12 112 ARG A N 1
ATOM 862 C CA . ARG A 1 112 ? -8.151 14.287 -11.854 1.00 77.12 112 ARG A CA 1
ATOM 863 C C . ARG A 1 112 ? -6.891 13.616 -11.310 1.00 77.12 112 ARG A C 1
ATOM 865 O O . ARG A 1 112 ? -6.102 13.110 -12.097 1.00 77.12 112 ARG A O 1
ATOM 872 N N . LYS A 1 113 ? -6.704 13.586 -9.986 1.00 77.50 113 LYS A N 1
ATOM 873 C CA . LYS A 1 113 ? -5.554 12.907 -9.366 1.00 77.50 113 LYS A CA 1
ATOM 874 C C . LYS A 1 113 ? -5.601 11.400 -9.596 1.00 77.50 113 LYS A C 1
ATOM 876 O O . LYS A 1 113 ? -4.577 10.825 -9.942 1.00 77.50 113 LYS A O 1
ATOM 881 N N . VAL A 1 114 ? -6.776 10.787 -9.434 1.00 83.94 114 VAL A N 1
ATOM 882 C CA . VAL A 1 114 ? -6.965 9.351 -9.690 1.00 83.94 114 VAL A CA 1
ATOM 883 C C . VAL A 1 114 ? -6.657 9.028 -11.147 1.00 83.94 114 VAL A C 1
ATOM 885 O O . VAL A 1 114 ? -5.845 8.147 -11.400 1.00 83.94 114 VAL A O 1
ATOM 888 N N . PHE A 1 115 ? -7.224 9.773 -12.099 1.00 83.62 115 PHE A N 1
ATOM 889 C CA . PHE A 1 115 ? -6.943 9.540 -13.517 1.00 83.62 115 PHE A CA 1
ATOM 890 C C . PHE A 1 115 ? -5.469 9.740 -13.859 1.00 83.62 115 PHE A C 1
ATOM 892 O O . PHE A 1 115 ? -4.900 8.889 -14.526 1.00 83.62 115 PHE A O 1
ATOM 899 N N . HIS A 1 116 ? -4.831 10.797 -13.351 1.00 83.00 116 HIS A N 1
ATOM 900 C CA . HIS A 1 116 ? -3.406 11.027 -13.575 1.00 83.00 116 HIS A CA 1
ATOM 901 C C . HIS A 1 116 ? -2.533 9.897 -13.010 1.00 83.00 116 HIS A C 1
ATOM 903 O O . HIS A 1 116 ? -1.577 9.470 -13.655 1.00 83.00 116 HIS A O 1
ATOM 909 N N . TYR A 1 117 ? -2.864 9.392 -11.820 1.00 87.44 117 TYR A N 1
ATOM 910 C CA . TYR A 1 117 ? -2.177 8.242 -11.244 1.00 87.44 117 TYR A CA 1
ATOM 911 C C . TYR A 1 117 ? -2.355 7.006 -12.129 1.00 87.44 117 TYR A C 1
ATOM 913 O O . TYR A 1 117 ? -1.363 6.432 -12.557 1.00 87.44 117 TYR A O 1
ATOM 921 N N . VAL A 1 118 ? -3.594 6.665 -12.494 1.00 85.06 118 VAL A N 1
ATOM 922 C CA . VAL A 1 118 ? -3.893 5.507 -13.351 1.00 85.06 118 VAL A CA 1
ATOM 923 C C . VAL A 1 118 ? -3.175 5.600 -14.700 1.00 85.06 118 VAL A C 1
ATOM 925 O O . VAL A 1 118 ? -2.575 4.619 -15.121 1.00 85.06 118 VAL A O 1
ATOM 928 N N . THR A 1 119 ? -3.164 6.765 -15.355 1.00 82.94 119 THR A N 1
ATOM 929 C CA . THR A 1 119 ? -2.447 6.942 -16.630 1.00 82.94 119 THR A CA 1
ATOM 930 C C . THR A 1 119 ? -0.938 6.791 -16.466 1.00 82.94 119 THR A C 1
ATOM 932 O O . THR A 1 119 ? -0.282 6.214 -17.324 1.00 82.94 119 THR A O 1
ATOM 935 N N . THR A 1 120 ? -0.381 7.297 -15.362 1.00 81.62 120 THR A N 1
ATOM 936 C CA . THR A 1 120 ? 1.064 7.209 -15.096 1.00 81.62 120 THR A CA 1
ATOM 937 C C . THR A 1 120 ? 1.479 5.775 -14.773 1.00 81.62 120 THR A C 1
ATOM 939 O O . THR A 1 120 ? 2.531 5.326 -15.214 1.00 81.62 120 THR A O 1
ATOM 942 N N . GLU A 1 121 ? 0.660 5.046 -14.017 1.00 82.62 121 GLU A N 1
ATOM 943 C CA . GLU A 1 121 ? 0.926 3.644 -13.689 1.00 82.62 121 GLU A CA 1
ATOM 944 C C . GLU A 1 121 ? 0.752 2.729 -14.900 1.00 82.62 121 GLU A C 1
ATOM 946 O O . GLU A 1 121 ? 1.565 1.828 -15.077 1.00 82.62 121 GLU A O 1
ATOM 951 N N . ALA A 1 122 ? -0.247 2.983 -15.753 1.00 72.56 122 ALA A N 1
ATOM 952 C CA . ALA A 1 122 ? -0.399 2.266 -17.018 1.00 72.56 122 ALA A CA 1
ATOM 953 C C . ALA A 1 122 ? 0.856 2.427 -17.889 1.00 72.56 122 ALA A C 1
ATOM 955 O O . ALA A 1 122 ? 1.451 1.431 -18.280 1.00 72.56 122 ALA A O 1
ATOM 956 N N . ALA A 1 123 ? 1.338 3.663 -18.065 1.00 79.31 123 ALA A N 1
ATOM 957 C CA . ALA A 1 123 ? 2.560 3.926 -18.825 1.00 79.31 123 ALA A CA 1
ATOM 958 C C . ALA A 1 123 ? 3.795 3.216 -18.238 1.00 79.31 123 ALA A C 1
ATOM 960 O O . ALA A 1 123 ? 4.581 2.628 -18.971 1.00 79.31 123 ALA A O 1
ATOM 961 N N . ARG A 1 124 ? 3.955 3.207 -16.906 1.00 81.19 124 ARG A N 1
ATOM 962 C CA . ARG A 1 124 ? 5.060 2.479 -16.253 1.00 81.19 124 ARG A CA 1
ATOM 963 C C . ARG A 1 124 ? 4.989 0.975 -16.470 1.00 81.19 124 ARG A C 1
ATOM 965 O O . ARG A 1 124 ? 6.030 0.334 -16.593 1.00 81.19 124 ARG A O 1
ATOM 972 N N . HIS A 1 125 ? 3.783 0.419 -16.440 1.00 79.38 125 HIS A N 1
ATOM 973 C CA . HIS A 1 125 ? 3.579 -1.001 -16.669 1.00 79.38 125 HIS A CA 1
ATOM 974 C C . HIS A 1 125 ? 3.942 -1.374 -18.108 1.00 79.38 125 HIS A C 1
ATOM 976 O O . HIS A 1 125 ? 4.684 -2.332 -18.311 1.00 79.38 125 HIS A O 1
ATOM 982 N N . ASP A 1 126 ? 3.508 -0.568 -19.076 1.00 80.75 126 ASP A N 1
ATOM 983 C CA . ASP A 1 126 ? 3.864 -0.737 -20.485 1.00 80.75 126 ASP A CA 1
ATOM 984 C C . ASP A 1 126 ? 5.392 -0.657 -20.675 1.00 80.75 126 ASP A C 1
ATOM 986 O O . ASP A 1 126 ? 5.989 -1.572 -21.239 1.00 80.75 126 ASP A O 1
ATOM 990 N N . ASP A 1 127 ? 6.066 0.329 -20.066 1.00 81.75 127 ASP A N 1
ATOM 991 C CA . ASP A 1 127 ? 7.534 0.448 -20.091 1.00 81.75 127 ASP A CA 1
ATOM 992 C C . ASP A 1 127 ? 8.256 -0.772 -19.478 1.00 81.75 127 ASP A C 1
ATOM 994 O O . ASP A 1 127 ? 9.391 -1.103 -19.841 1.00 81.75 127 ASP A O 1
ATOM 998 N N . GLU A 1 128 ? 7.672 -1.409 -18.460 1.00 84.25 128 GLU A N 1
ATOM 999 C CA . GLU A 1 128 ? 8.209 -2.636 -17.861 1.00 84.25 128 GLU A CA 1
ATOM 1000 C C . GLU A 1 128 ? 8.042 -3.839 -18.783 1.00 84.25 128 GLU A C 1
ATOM 1002 O O . GLU A 1 128 ? 8.982 -4.631 -18.919 1.00 84.25 128 GLU A O 1
ATOM 1007 N N . LEU A 1 129 ? 6.880 -3.965 -19.423 1.00 78.56 129 LEU A N 1
ATOM 1008 C CA . LEU A 1 129 ? 6.612 -5.013 -20.400 1.00 78.56 129 LEU A CA 1
ATOM 1009 C C . LEU A 1 129 ? 7.533 -4.877 -21.611 1.00 78.56 129 LEU A C 1
ATOM 1011 O O . LEU A 1 129 ? 8.158 -5.865 -21.992 1.00 78.56 129 LEU A O 1
ATOM 1015 N N . ASP A 1 130 ? 7.718 -3.666 -22.132 1.00 83.50 130 ASP A N 1
ATOM 1016 C CA . ASP A 1 130 ? 8.624 -3.389 -23.248 1.00 83.50 130 ASP A CA 1
ATOM 1017 C C . ASP A 1 130 ? 10.075 -3.712 -22.888 1.00 83.50 130 ASP A C 1
ATOM 1019 O O . ASP A 1 130 ? 10.782 -4.400 -23.630 1.00 83.50 130 ASP A O 1
ATOM 1023 N N . ARG A 1 131 ? 10.533 -3.293 -21.700 1.00 83.25 131 ARG A N 1
ATOM 1024 C CA . ARG A 1 131 ? 11.874 -3.652 -21.211 1.00 83.25 131 ARG A CA 1
ATOM 1025 C C . ARG A 1 131 ? 12.043 -5.158 -21.068 1.00 83.25 131 ARG A C 1
ATOM 1027 O O . ARG A 1 131 ? 13.107 -5.682 -21.405 1.00 83.25 131 ARG A O 1
ATOM 1034 N N . LYS A 1 132 ? 11.023 -5.857 -20.569 1.00 86.06 132 LYS A N 1
ATOM 1035 C CA . LYS A 1 132 ? 11.039 -7.315 -20.435 1.00 86.06 132 LYS A CA 1
ATOM 1036 C C . LYS A 1 132 ? 11.069 -7.993 -21.807 1.00 86.06 132 LYS A C 1
ATOM 1038 O O . LYS A 1 132 ? 11.890 -8.886 -21.993 1.00 86.06 132 LYS A O 1
ATOM 1043 N N . ALA A 1 133 ? 10.271 -7.523 -22.763 1.00 80.44 133 ALA A N 1
ATOM 1044 C CA . ALA A 1 133 ? 10.245 -8.019 -24.136 1.00 80.44 133 ALA A CA 1
ATOM 1045 C C . ALA A 1 133 ? 11.597 -7.815 -24.839 1.00 80.44 133 ALA A C 1
ATOM 1047 O O . ALA A 1 133 ? 12.106 -8.731 -25.478 1.00 80.44 133 ALA A O 1
ATOM 1048 N N . LEU A 1 134 ? 12.245 -6.660 -24.654 1.00 82.06 134 LEU A N 1
ATOM 1049 C CA . LEU A 1 134 ? 13.597 -6.413 -25.166 1.00 82.06 134 LEU A CA 1
ATOM 1050 C C . LEU A 1 134 ? 14.644 -7.320 -24.511 1.00 82.06 134 LEU A C 1
ATOM 1052 O O . LEU A 1 134 ? 15.545 -7.819 -25.186 1.00 82.06 134 LEU A O 1
ATOM 1056 N N . ALA A 1 135 ? 14.554 -7.528 -23.196 1.00 84.06 135 ALA A N 1
ATOM 1057 C CA . ALA A 1 135 ? 15.458 -8.422 -22.481 1.00 84.06 135 ALA A CA 1
ATOM 1058 C C . ALA A 1 135 ? 15.292 -9.881 -22.930 1.00 84.06 135 ALA A C 1
ATOM 1060 O O . ALA A 1 135 ? 16.280 -10.607 -23.008 1.00 84.06 135 ALA A O 1
ATOM 1061 N N . GLU A 1 136 ? 14.064 -10.294 -23.236 1.00 84.50 136 GLU A N 1
ATOM 1062 C CA . GLU A 1 136 ? 13.741 -11.606 -23.790 1.00 84.50 136 GLU A CA 1
ATOM 1063 C C . GLU A 1 136 ? 14.240 -11.749 -25.232 1.00 84.50 136 GLU A C 1
ATOM 1065 O O . GLU A 1 136 ? 14.958 -12.700 -25.524 1.00 84.50 136 GLU A O 1
ATOM 1070 N N . ALA A 1 137 ? 13.995 -10.760 -26.096 1.00 81.88 137 ALA A N 1
ATOM 1071 C CA . ALA A 1 137 ? 14.489 -10.749 -27.474 1.00 81.88 137 ALA A CA 1
ATOM 1072 C C . ALA A 1 137 ? 16.023 -10.809 -27.548 1.00 81.88 137 ALA A C 1
ATOM 1074 O O . ALA A 1 137 ? 16.581 -11.502 -28.390 1.00 81.88 137 ALA A O 1
ATOM 1075 N N . ARG A 1 138 ? 16.729 -10.141 -26.624 1.00 80.06 138 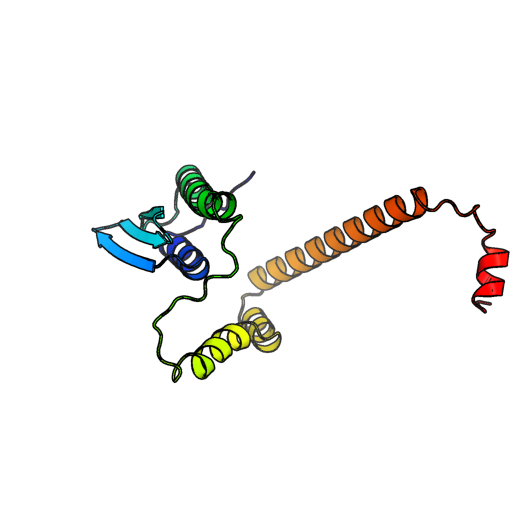ARG A N 1
ATOM 1076 C CA . ARG A 1 138 ? 18.199 -10.229 -26.513 1.00 80.06 138 ARG A CA 1
ATOM 1077 C C . ARG A 1 138 ? 18.703 -11.607 -26.082 1.00 80.06 138 ARG A C 1
ATOM 1079 O O . ARG A 1 138 ? 19.878 -11.898 -26.278 1.00 80.06 138 ARG A O 1
ATOM 1086 N N . ARG A 1 139 ? 17.856 -12.413 -25.437 1.00 81.94 139 ARG A N 1
ATOM 1087 C CA . ARG A 1 139 ? 18.170 -13.787 -25.024 1.00 81.94 139 ARG A CA 1
ATOM 1088 C C . ARG A 1 139 ? 17.771 -14.820 -26.074 1.00 81.94 139 ARG A C 1
ATOM 1090 O O . ARG A 1 139 ? 18.149 -15.976 -25.906 1.00 81.94 139 ARG A O 1
ATOM 1097 N N . ASP A 1 140 ? 17.009 -14.440 -27.100 1.00 78.19 140 ASP A N 1
ATOM 1098 C CA . ASP A 1 140 ? 16.591 -15.366 -28.149 1.00 78.19 140 ASP A CA 1
ATOM 1099 C C . ASP A 1 140 ? 17.828 -15.810 -28.959 1.00 78.19 140 ASP A C 1
ATOM 1101 O O . ASP A 1 140 ? 18.516 -14.966 -29.538 1.00 78.19 140 ASP A O 1
ATOM 1105 N N . PRO A 1 141 ? 18.156 -17.116 -28.990 1.00 82.94 141 PRO A N 1
ATOM 1106 C CA . PRO A 1 141 ? 19.287 -17.631 -29.757 1.00 82.94 141 PRO A CA 1
ATOM 1107 C C . PRO A 1 141 ? 19.019 -17.674 -31.270 1.00 82.94 141 PRO A C 1
ATOM 1109 O O . PRO A 1 141 ? 19.922 -18.018 -32.036 1.00 82.94 141 PRO A O 1
ATOM 1112 N N . ARG A 1 142 ? 17.787 -17.399 -31.721 1.00 81.62 142 ARG A N 1
ATOM 1113 C CA . ARG A 1 142 ? 17.442 -17.402 -33.146 1.00 81.62 142 ARG A CA 1
ATOM 1114 C C . ARG A 1 142 ? 18.174 -16.271 -33.879 1.00 81.62 142 ARG A C 1
ATOM 1116 O O . ARG A 1 142 ? 18.279 -15.162 -33.357 1.00 81.62 142 ARG A O 1
ATOM 1123 N N . PRO A 1 143 ? 18.646 -16.515 -35.114 1.00 80.00 143 PRO A N 1
ATOM 1124 C CA . PRO A 1 143 ? 19.238 -15.461 -35.920 1.00 80.00 143 PRO A CA 1
ATOM 1125 C C . PRO A 1 143 ? 18.184 -14.387 -36.244 1.00 80.00 143 PRO A C 1
ATOM 1127 O O . PRO A 1 143 ? 17.007 -14.721 -36.424 1.00 80.00 143 PRO A O 1
ATOM 1130 N N . PRO A 1 144 ? 18.584 -13.107 -36.344 1.00 80.06 144 PRO A N 1
ATOM 1131 C CA . PRO A 1 144 ? 17.676 -12.039 -36.737 1.00 80.06 144 PRO A CA 1
ATOM 1132 C C . PRO A 1 144 ? 17.063 -12.354 -38.108 1.00 80.06 144 PRO A C 1
ATOM 1134 O O . PRO A 1 144 ? 17.775 -12.651 -39.066 1.00 80.06 144 PRO A O 1
ATOM 1137 N N . VAL A 1 145 ? 15.733 -12.313 -38.192 1.00 81.94 145 VAL A N 1
ATOM 1138 C CA . VAL A 1 145 ? 14.990 -12.530 -39.441 1.00 81.94 145 VAL A CA 1
ATOM 1139 C C . VAL A 1 145 ? 14.794 -11.181 -40.126 1.00 81.94 145 VAL A C 1
ATOM 1141 O O . VAL A 1 145 ? 14.442 -10.205 -39.461 1.00 81.94 145 VAL A O 1
ATOM 1144 N N . CYS A 1 146 ? 15.000 -11.110 -41.443 1.00 86.31 146 CYS A N 1
ATOM 1145 C CA . CYS A 1 146 ? 14.668 -9.906 -42.197 1.00 86.31 146 CYS A CA 1
ATOM 1146 C C . CYS A 1 146 ? 13.167 -9.605 -42.051 1.00 86.31 146 CYS A C 1
ATOM 1148 O O . CYS A 1 146 ? 12.327 -10.505 -42.110 1.00 86.31 146 CYS A O 1
ATOM 1150 N N . TRP A 1 147 ? 12.816 -8.334 -41.850 1.00 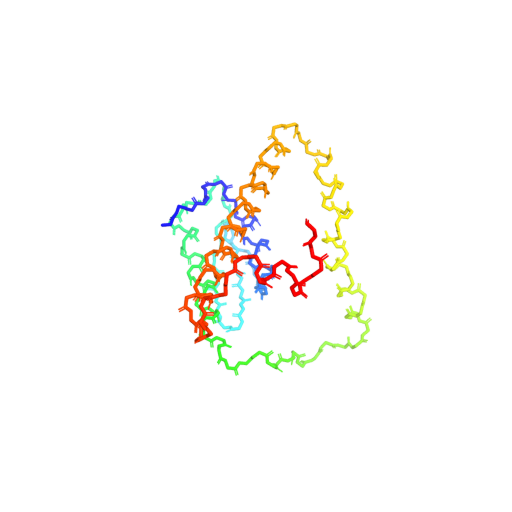82.06 147 TRP A N 1
ATOM 1151 C CA . TRP A 1 147 ? 11.427 -7.907 -41.661 1.00 82.06 147 TRP A CA 1
ATOM 1152 C C . TRP A 1 147 ? 10.515 -8.296 -42.838 1.00 82.06 147 TRP A C 1
ATOM 1154 O O . TRP A 1 147 ? 9.355 -8.645 -42.621 1.0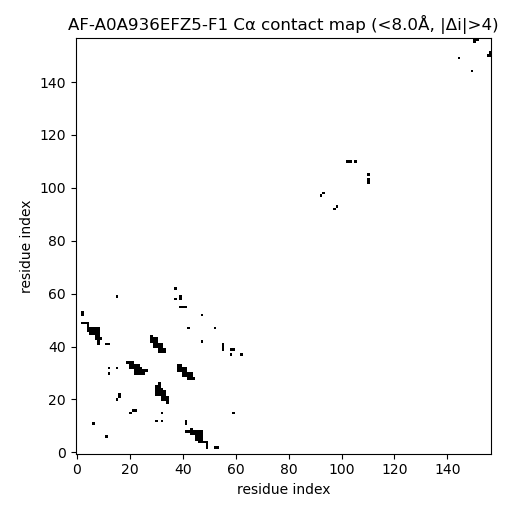0 82.06 147 TRP A O 1
ATOM 1164 N N . GLU A 1 148 ? 11.041 -8.307 -44.066 1.00 87.19 148 GLU A N 1
ATOM 1165 C CA . GLU A 1 148 ? 10.316 -8.745 -45.268 1.00 87.19 148 GLU A CA 1
ATOM 1166 C C . GLU A 1 148 ? 9.929 -10.232 -45.199 1.00 87.19 148 GLU A C 1
ATOM 1168 O O . GLU A 1 148 ? 8.771 -10.583 -45.436 1.00 87.19 148 GLU A O 1
ATOM 1173 N N . ASP A 1 149 ? 10.849 -11.099 -44.762 1.00 83.75 149 ASP A N 1
ATOM 1174 C CA . ASP A 1 149 ? 10.586 -12.531 -44.572 1.00 83.75 149 ASP A CA 1
ATOM 1175 C C . ASP A 1 149 ? 9.600 -12.784 -43.423 1.00 83.75 149 ASP A C 1
ATOM 1177 O O . ASP A 1 149 ? 8.747 -13.673 -43.495 1.00 83.75 149 ASP A O 1
ATOM 1181 N N . ALA A 1 150 ? 9.693 -11.997 -42.346 1.00 84.25 150 ALA A N 1
ATOM 1182 C CA . ALA A 1 150 ? 8.767 -12.075 -41.219 1.00 84.25 150 ALA A CA 1
ATOM 1183 C C . ALA A 1 150 ? 7.338 -11.673 -41.627 1.00 84.25 150 ALA A C 1
ATOM 1185 O O . ALA A 1 150 ? 6.381 -12.366 -41.269 1.00 84.25 150 ALA A O 1
ATOM 1186 N N . LYS A 1 151 ? 7.188 -10.607 -42.427 1.00 88.19 151 LYS A N 1
ATOM 1187 C CA . LYS A 1 151 ? 5.902 -10.188 -43.007 1.00 88.19 151 LYS A CA 1
ATOM 1188 C C . LYS A 1 151 ? 5.289 -11.272 -43.888 1.00 88.19 151 LYS A C 1
ATOM 1190 O O . LYS A 1 151 ? 4.115 -11.599 -43.710 1.00 88.19 151 LYS A O 1
ATOM 1195 N N . ALA A 1 152 ? 6.091 -11.867 -44.775 1.00 88.00 152 ALA A N 1
ATOM 1196 C CA . ALA A 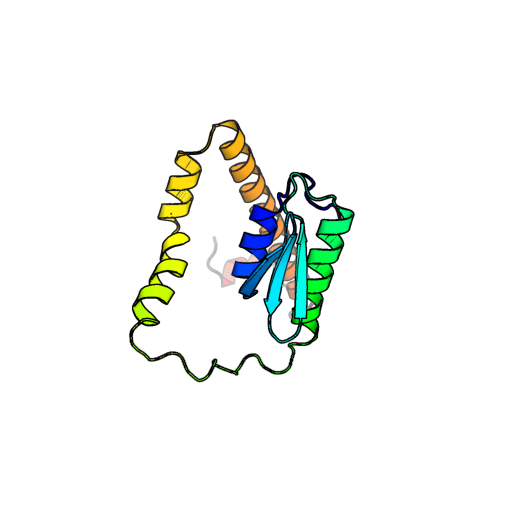1 152 ? 5.650 -12.947 -45.654 1.00 88.00 152 ALA A CA 1
ATOM 1197 C C . ALA A 1 152 ? 5.139 -14.166 -44.862 1.00 88.00 152 ALA A C 1
ATOM 1199 O O . ALA A 1 152 ? 4.098 -14.727 -45.199 1.00 88.00 152 ALA A O 1
ATOM 1200 N N . ARG A 1 153 ? 5.813 -14.536 -43.761 1.00 85.75 153 ARG A N 1
ATOM 1201 C CA . ARG A 1 153 ? 5.398 -15.637 -42.867 1.00 85.75 153 ARG A CA 1
ATOM 1202 C C . ARG A 1 153 ? 4.101 -15.360 -42.102 1.00 85.75 153 ARG A C 1
ATOM 1204 O O . ARG A 1 153 ? 3.359 -16.297 -41.829 1.00 85.75 153 ARG A O 1
ATOM 1211 N N . LEU A 1 154 ? 3.841 -14.103 -41.739 1.00 86.50 154 LEU A N 1
ATOM 1212 C CA . LEU A 1 154 ? 2.648 -13.689 -40.986 1.00 86.50 154 LEU A CA 1
ATOM 1213 C C . LEU A 1 154 ? 1.452 -13.325 -41.883 1.00 86.50 154 LEU A C 1
ATOM 1215 O O . LEU A 1 154 ? 0.386 -12.999 -41.366 1.00 86.50 154 LEU A O 1
ATOM 1219 N N . GLY A 1 155 ? 1.610 -13.361 -43.211 1.00 87.81 155 GLY A N 1
ATOM 1220 C CA . GLY A 1 155 ? 0.557 -12.977 -44.156 1.00 87.81 155 GLY A CA 1
ATOM 1221 C C . GLY A 1 155 ? 0.213 -11.484 -44.119 1.00 87.81 155 GLY A C 1
ATOM 1222 O O . GLY A 1 155 ? -0.879 -11.090 -44.531 1.00 87.81 155 GLY A O 1
ATOM 1223 N N . LEU A 1 156 ? 1.127 -10.653 -43.610 1.00 78.62 156 LEU A N 1
ATOM 1224 C CA . LEU A 1 156 ? 0.964 -9.204 -43.548 1.00 78.62 156 LEU A CA 1
ATOM 1225 C C . LEU A 1 156 ? 1.398 -8.607 -44.892 1.00 78.62 156 LEU A C 1
ATOM 1227 O O . LEU A 1 156 ? 2.557 -8.758 -45.281 1.00 78.62 156 LEU A O 1
ATOM 1231 N N . LYS A 1 157 ? 0.467 -7.956 -45.599 1.00 70.38 157 LYS A N 1
ATOM 1232 C CA . LYS A 1 157 ? 0.765 -7.163 -46.804 1.00 70.38 157 LYS A CA 1
ATOM 1233 C C . LYS A 1 157 ? 1.439 -5.844 -46.421 1.00 70.38 157 LYS A C 1
ATOM 1235 O O . LYS A 1 157 ? 0.943 -5.182 -45.485 1.00 70.38 157 LYS A O 1
#

pLDDT: mean 73.3, std 17.37, range [30.05, 89.62]